Protein AF-A0A094JKS0-F1 (afdb_monomer)

Nearest PDB structures (foldseek):
  3gty-assembly2_X  TM=5.091E-01  e=7.540E-01  Thermotoga maritima
  1jkm-assembly1_B  TM=3.990E-01  e=4.089E-01  Bacillus subtilis
  2w36-assembly1_A  TM=4.292E-01  e=2.563E+00  Thermotoga maritima
  4wy8-assembly2_C  TM=3.839E-01  e=2.897E+00  Rhizomucor miehei CAU432
  6ozf-assembly1_A  TM=2.993E-01  e=2.268E+00  Thermotoga maritima

pLDDT: mean 78.74, std 20.37, range [39.72, 98.69]

Secondary structure (DSSP, 8-state):
----------HHHHHHHHHHHHHTT------------S-EEEEEEEEE-TT--EEEEEEEEETT-------------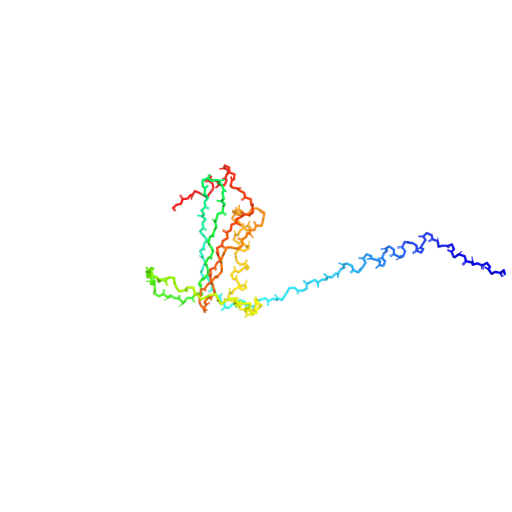----------TTS-HHHHHHHHHHHHHHHHHTS-SS-EEEEEEEE-SSEEEEEEEESSPPPHHHHHHS---

Solvent-accessible surface area (backbone atoms only — not comparable to full-atom values): 9534 Å² total; per-residue (Å²): 141,81,85,80,85,75,83,83,80,50,75,67,58,56,51,53,52,54,55,60,60,60,64,74,71,72,73,80,80,79,74,80,85,78,70,77,87,64,66,64,51,72,48,82,47,69,42,64,48,92,92,19,51,31,36,39,38,40,37,39,31,41,63,91,62,80,68,77,84,72,72,88,71,87,74,76,88,72,89,70,90,72,86,67,88,59,79,89,83,75,52,54,68,56,56,51,46,52,56,50,48,54,51,47,33,65,73,69,52,79,38,84,76,57,65,48,80,75,48,77,49,81,56,99,52,38,36,37,43,30,32,33,33,73,56,66,54,50,76,66,46,51,70,74,54,61,73,125

Structure (mmCIF, N/CA/C/O backbone):
data_AF-A0A094JKS0-F1
#
_entry.id   AF-A0A094JKS0-F1
#
loop_
_atom_site.group_PDB
_atom_site.id
_atom_site.type_symbol
_atom_site.label_atom_id
_atom_site.label_alt_id
_atom_site.label_comp_id
_atom_site.label_asym_id
_atom_site.label_entity_id
_atom_site.label_seq_id
_atom_site.pdbx_PDB_ins_code
_atom_site.Cartn_x
_atom_site.Cartn_y
_atom_site.Cartn_z
_atom_site.occupancy
_atom_site.B_iso_or_equiv
_atom_site.auth_seq_id
_atom_site.auth_comp_id
_atom_site.auth_asym_id
_atom_site.auth_atom_id
_atom_site.pdbx_PDB_model_num
ATOM 1 N N . MET A 1 1 ? 46.552 -39.832 40.293 1.00 40.78 1 MET A N 1
ATOM 2 C CA . MET A 1 1 ? 46.288 -38.532 40.943 1.00 40.78 1 MET A CA 1
ATOM 3 C C . MET A 1 1 ? 46.662 -37.450 39.940 1.00 40.78 1 MET A C 1
ATOM 5 O O . MET A 1 1 ? 47.839 -37.302 39.662 1.00 40.78 1 MET A O 1
ATOM 9 N N . PHE A 1 2 ? 45.684 -36.804 39.303 1.00 41.62 2 PHE A N 1
ATOM 10 C CA . PHE A 1 2 ? 45.899 -35.641 38.432 1.00 41.62 2 PHE A CA 1
ATOM 11 C C . PHE A 1 2 ? 44.860 -34.595 38.836 1.00 41.62 2 PHE A C 1
ATOM 13 O O . PHE A 1 2 ? 43.677 -34.745 38.532 1.00 41.62 2 PHE A O 1
ATOM 20 N N . GLU A 1 3 ? 45.291 -33.587 39.588 1.00 39.72 3 GLU A N 1
ATOM 21 C CA . GLU A 1 3 ? 44.473 -32.423 39.922 1.00 39.72 3 GLU A CA 1
ATOM 22 C C . GLU A 1 3 ? 44.379 -31.508 38.699 1.00 39.72 3 GLU A C 1
ATOM 24 O O . GLU A 1 3 ? 45.386 -31.106 38.115 1.00 39.72 3 GLU A O 1
ATOM 29 N N . ARG A 1 4 ? 43.148 -31.199 38.280 1.00 51.31 4 ARG A N 1
ATOM 30 C CA . ARG A 1 4 ? 42.884 -30.175 37.270 1.00 51.31 4 ARG A CA 1
ATOM 31 C C . ARG A 1 4 ? 42.961 -28.814 37.949 1.00 51.31 4 ARG A C 1
ATOM 33 O O . ARG A 1 4 ? 42.105 -28.478 38.760 1.00 51.31 4 ARG A O 1
ATOM 40 N N . VAL A 1 5 ? 43.968 -28.033 37.577 1.00 53.81 5 VAL A N 1
ATOM 41 C CA . VAL A 1 5 ? 44.032 -26.601 37.868 1.00 53.81 5 VAL A CA 1
ATOM 42 C C . VAL A 1 5 ? 42.881 -25.928 37.120 1.00 53.81 5 VAL A C 1
ATOM 44 O O . VAL A 1 5 ? 42.855 -25.913 35.890 1.00 53.81 5 VAL A O 1
ATOM 47 N N . VAL A 1 6 ? 41.898 -25.417 37.858 1.00 59.41 6 VAL A N 1
ATOM 48 C CA . VAL A 1 6 ? 40.806 -24.608 37.307 1.00 59.41 6 VAL A CA 1
ATOM 49 C C . VAL A 1 6 ? 41.288 -23.154 37.297 1.00 59.41 6 VAL A C 1
ATOM 51 O O . VAL A 1 6 ? 41.634 -22.645 38.364 1.00 59.41 6 VAL A O 1
ATOM 54 N N . PRO A 1 7 ? 41.362 -22.464 36.146 1.00 58.53 7 PRO A N 1
ATOM 55 C CA . PRO A 1 7 ? 41.760 -21.064 36.137 1.00 58.53 7 PRO A CA 1
ATOM 56 C C . PRO A 1 7 ? 40.663 -20.216 36.790 1.00 58.53 7 PRO A C 1
ATOM 58 O O . PRO A 1 7 ? 39.494 -20.265 36.401 1.00 58.53 7 PRO A O 1
ATOM 61 N N . VAL A 1 8 ? 41.042 -19.429 37.795 1.00 59.50 8 VAL A N 1
ATOM 62 C CA . VAL A 1 8 ? 40.180 -1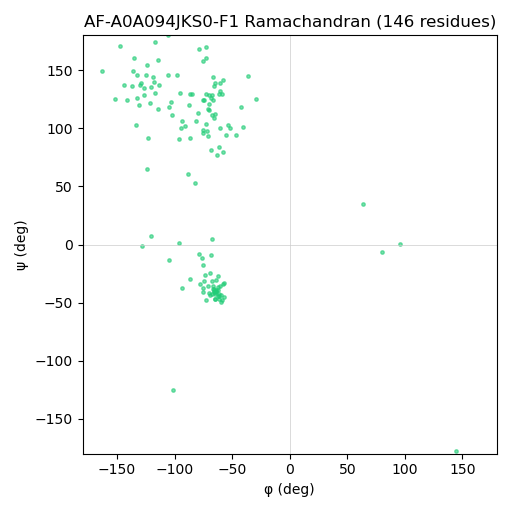8.413 38.406 1.00 59.50 8 VAL A CA 1
ATOM 63 C C . VAL A 1 8 ? 40.109 -17.234 37.435 1.00 59.50 8 VAL A C 1
ATOM 65 O O . VAL A 1 8 ? 41.033 -16.429 37.373 1.00 59.50 8 VAL A O 1
ATOM 68 N N . LEU A 1 9 ? 39.038 -17.152 36.637 1.00 56.97 9 LEU A N 1
ATOM 69 C CA . LEU A 1 9 ? 38.816 -16.011 35.743 1.00 56.97 9 LEU A CA 1
ATOM 70 C C . LEU A 1 9 ? 38.545 -14.741 36.554 1.00 56.97 9 LEU A C 1
ATOM 72 O O . LEU A 1 9 ? 37.607 -14.687 37.360 1.00 56.97 9 LEU A O 1
ATOM 76 N N . THR A 1 10 ? 39.343 -13.710 36.293 1.00 59.41 10 THR A N 1
ATOM 77 C CA . THR A 1 10 ? 39.237 -12.407 36.947 1.00 59.41 10 THR A CA 1
ATOM 78 C C . THR A 1 10 ? 38.040 -11.619 36.400 1.00 59.41 10 THR A C 1
ATOM 80 O O . THR A 1 10 ? 37.522 -11.884 35.313 1.00 59.41 10 THR A O 1
ATOM 83 N N . THR A 1 11 ? 37.537 -10.644 37.157 1.00 59.59 11 THR A N 1
ATOM 84 C CA . THR A 1 11 ? 36.414 -9.784 36.736 1.00 59.59 11 THR A CA 1
ATOM 85 C C . THR A 1 11 ? 36.736 -8.952 35.489 1.00 59.59 11 THR A C 1
ATOM 87 O O . THR A 1 11 ? 35.826 -8.664 34.713 1.00 59.59 11 THR A O 1
ATOM 90 N N . SER A 1 12 ? 38.013 -8.637 35.245 1.00 59.72 12 SER A N 1
ATOM 91 C CA . SER A 1 12 ? 38.490 -7.991 34.015 1.00 59.72 12 SER A CA 1
ATOM 92 C C . SER A 1 12 ? 38.347 -8.881 32.780 1.00 59.72 12 SER A C 1
ATOM 94 O O . SER A 1 12 ? 37.930 -8.389 31.733 1.00 59.72 12 SER A O 1
ATOM 96 N N . ASP A 1 13 ? 38.583 -10.192 32.904 1.00 57.22 13 ASP A N 1
ATOM 97 C CA . ASP A 1 13 ? 38.435 -11.134 31.783 1.00 57.22 13 ASP A CA 1
ATOM 98 C C . ASP A 1 13 ? 36.968 -11.245 31.346 1.00 57.22 13 ASP A C 1
ATOM 100 O O . ASP A 1 13 ? 36.654 -11.278 30.156 1.00 57.22 13 ASP A O 1
ATOM 104 N N . LYS A 1 14 ? 36.044 -11.219 32.315 1.00 59.31 14 LYS A N 1
ATOM 105 C CA . LYS A 1 14 ? 34.593 -11.250 32.066 1.00 59.31 14 LYS A CA 1
ATOM 106 C C . LYS A 1 14 ? 34.097 -9.978 31.372 1.00 59.31 14 LYS A C 1
ATOM 108 O O . LYS A 1 14 ? 33.212 -10.063 30.522 1.00 59.31 14 LYS A O 1
ATOM 113 N N . LEU A 1 15 ? 34.673 -8.818 31.704 1.00 61.47 15 LEU A N 1
ATOM 114 C CA . LEU A 1 15 ? 34.325 -7.536 31.085 1.00 61.47 15 LEU A CA 1
ATOM 115 C C . LEU A 1 15 ? 34.810 -7.470 29.627 1.00 61.47 15 LEU A C 1
ATOM 117 O O . LEU A 1 15 ? 34.053 -7.059 28.750 1.00 61.47 15 LEU A O 1
ATOM 121 N N . CYS A 1 16 ? 36.022 -7.957 29.349 1.00 60.09 16 CYS A N 1
ATOM 122 C CA . CYS A 1 16 ? 36.555 -8.045 27.987 1.00 60.09 16 CYS A CA 1
ATOM 123 C C . CYS A 1 16 ? 35.739 -8.999 27.099 1.00 60.09 16 CYS A C 1
ATOM 125 O O . CYS A 1 16 ? 35.469 -8.678 25.942 1.00 60.09 16 CYS A O 1
ATOM 127 N N . ILE A 1 17 ? 35.288 -10.137 27.642 1.00 64.94 17 ILE A N 1
ATOM 128 C CA . ILE A 1 17 ? 34.439 -11.094 26.913 1.00 64.94 17 ILE A CA 1
ATOM 129 C C . ILE A 1 17 ? 33.062 -10.484 26.592 1.00 64.94 17 ILE A C 1
ATOM 131 O O . ILE A 1 17 ? 32.575 -10.642 25.474 1.00 64.94 17 ILE A O 1
ATOM 135 N N . LEU A 1 18 ? 32.456 -9.737 27.523 1.00 62.09 18 LEU A N 1
ATOM 136 C CA . LEU A 1 18 ? 31.176 -9.041 27.307 1.00 62.09 18 LEU A CA 1
ATOM 137 C C . LEU A 1 18 ? 31.267 -7.947 26.230 1.00 62.09 18 LEU A C 1
ATOM 139 O O . LEU A 1 18 ? 30.372 -7.837 25.391 1.00 62.09 18 LEU A O 1
ATOM 143 N N . VAL A 1 19 ? 32.356 -7.174 26.212 1.00 66.50 19 VAL A N 1
ATOM 144 C CA . VAL A 1 19 ? 32.580 -6.133 25.195 1.00 66.50 19 VAL A CA 1
ATOM 145 C C . VAL A 1 19 ? 32.844 -6.756 23.819 1.00 66.50 19 VAL A C 1
ATOM 147 O O . VAL A 1 19 ? 32.240 -6.329 22.834 1.00 66.50 19 VAL A O 1
ATOM 150 N N . ALA A 1 20 ? 33.655 -7.815 23.736 1.00 63.84 20 ALA A N 1
ATOM 151 C CA . ALA A 1 20 ? 33.916 -8.516 22.476 1.00 63.84 20 ALA A CA 1
ATOM 152 C C . ALA A 1 20 ? 32.648 -9.155 21.874 1.00 63.84 20 ALA A C 1
ATOM 154 O O . ALA A 1 20 ? 32.458 -9.114 20.658 1.00 63.84 20 ALA A O 1
ATOM 155 N N . LEU A 1 21 ? 31.748 -9.683 22.714 1.00 65.31 21 LEU A N 1
ATOM 156 C CA . LEU A 1 21 ? 30.470 -10.256 22.277 1.00 65.31 21 LEU A CA 1
ATOM 157 C C . LEU A 1 21 ? 29.511 -9.190 21.709 1.00 65.31 21 LEU A C 1
ATOM 159 O O . LEU A 1 21 ? 28.744 -9.477 20.793 1.00 65.31 21 LEU A O 1
ATOM 163 N N . SER A 1 22 ? 29.579 -7.951 22.211 1.00 62.97 22 SER A N 1
ATOM 164 C CA . SER A 1 22 ? 28.718 -6.843 21.767 1.00 62.97 22 SER A CA 1
ATOM 165 C C . SER A 1 22 ? 29.072 -6.284 20.379 1.00 62.97 22 SER A C 1
ATOM 167 O O . SER A 1 22 ? 28.189 -5.812 19.670 1.00 62.97 22 SER A O 1
ATOM 169 N N . CYS A 1 23 ? 30.326 -6.401 19.929 1.00 61.12 23 CYS A N 1
ATOM 170 C CA . CYS A 1 23 ? 30.737 -5.934 18.598 1.00 61.12 23 CYS A CA 1
ATOM 171 C C . CYS A 1 23 ? 30.283 -6.857 17.451 1.00 61.12 23 CYS A C 1
ATOM 173 O O . CYS A 1 23 ? 30.241 -6.426 16.300 1.00 61.12 23 CYS A O 1
ATOM 175 N N . LEU A 1 24 ? 29.915 -8.111 17.744 1.00 60.59 24 LEU A N 1
ATOM 176 C CA . LEU A 1 24 ? 29.500 -9.094 16.732 1.00 60.59 24 LEU A CA 1
ATOM 177 C C . LEU A 1 24 ? 28.076 -8.871 16.192 1.00 60.59 24 LEU A C 1
ATOM 179 O O . LEU A 1 24 ? 27.712 -9.472 15.185 1.00 60.59 24 LEU A O 1
ATOM 183 N N . VAL A 1 25 ? 27.276 -8.000 16.817 1.00 66.62 25 VAL A N 1
ATOM 184 C CA . VAL A 1 25 ? 25.900 -7.687 16.378 1.00 66.62 25 VAL A CA 1
ATOM 185 C C . VAL A 1 25 ? 25.792 -6.433 15.504 1.00 66.62 25 VAL A C 1
ATOM 187 O O . VAL A 1 25 ? 24.706 -6.113 15.024 1.00 66.62 25 VAL A O 1
ATOM 190 N N . CYS A 1 26 ? 26.903 -5.760 15.194 1.00 61.06 26 CYS A N 1
ATOM 191 C CA . CYS A 1 26 ? 26.935 -4.628 14.260 1.00 61.06 26 CYS A CA 1
ATOM 192 C C . CYS A 1 26 ? 27.002 -5.098 12.793 1.00 61.06 26 CYS A C 1
ATOM 194 O O . CYS A 1 26 ? 27.884 -4.699 12.033 1.00 61.06 26 CYS A O 1
ATOM 196 N N . GLY A 1 27 ? 26.081 -5.971 12.382 1.00 65.31 27 GLY A N 1
ATOM 197 C CA . GLY A 1 27 ? 25.896 -6.334 10.978 1.00 65.31 27 GLY A CA 1
ATOM 198 C C . GLY A 1 27 ? 25.182 -5.207 10.235 1.00 65.31 27 GLY A C 1
ATOM 199 O O . GLY A 1 27 ? 23.957 -5.115 10.271 1.00 65.31 27 GLY A O 1
ATOM 200 N N . CYS A 1 28 ? 25.932 -4.332 9.564 1.00 64.81 28 CYS A N 1
ATOM 201 C CA . CYS A 1 28 ? 25.361 -3.308 8.692 1.00 64.81 28 CYS A CA 1
ATOM 202 C C . CYS A 1 28 ? 24.806 -3.982 7.424 1.00 64.81 28 CYS A C 1
ATOM 204 O O . CYS A 1 28 ? 25.549 -4.299 6.498 1.00 64.81 28 CYS A O 1
ATOM 206 N N . SER A 1 29 ? 23.498 -4.241 7.391 1.00 70.38 29 SER A N 1
ATOM 207 C CA . SER A 1 29 ? 22.802 -4.749 6.205 1.00 70.38 29 SER A CA 1
ATOM 208 C C . SER A 1 29 ? 22.722 -3.640 5.150 1.00 70.38 29 SER A C 1
ATOM 210 O O . SER A 1 29 ? 21.795 -2.827 5.178 1.00 70.38 29 SER A O 1
ATOM 212 N N . SER A 1 30 ? 23.678 -3.578 4.218 1.00 64.38 30 SER A N 1
ATOM 213 C CA . SER A 1 30 ? 23.603 -2.666 3.072 1.00 64.38 30 SER A CA 1
ATOM 214 C C . SER A 1 30 ? 22.439 -3.081 2.173 1.00 64.38 30 SER A C 1
ATOM 216 O O . SER A 1 30 ? 22.496 -4.124 1.521 1.00 64.38 30 SER A O 1
ATOM 218 N N . LYS A 1 31 ? 21.365 -2.287 2.152 1.00 61.56 31 LYS A N 1
ATOM 219 C CA . LYS A 1 31 ? 20.279 -2.469 1.184 1.00 61.56 31 LYS A CA 1
ATOM 220 C C . LYS A 1 31 ? 20.784 -2.005 -0.189 1.00 61.56 31 LYS A C 1
ATOM 222 O O . LYS A 1 31 ? 21.332 -0.905 -0.256 1.00 61.56 31 LYS A O 1
ATOM 227 N N . PRO A 1 32 ? 20.642 -2.805 -1.257 1.00 60.66 32 PRO A N 1
ATOM 228 C CA . PRO A 1 32 ? 21.002 -2.363 -2.597 1.00 60.66 32 PRO A CA 1
ATOM 229 C C . PRO A 1 32 ? 20.159 -1.141 -2.974 1.00 60.66 32 PRO A C 1
ATOM 231 O O . PRO A 1 32 ? 18.943 -1.123 -2.779 1.00 60.66 32 PRO A O 1
ATOM 234 N N . GLU A 1 33 ? 20.816 -0.104 -3.487 1.00 61.94 33 GLU A N 1
ATOM 235 C CA . GLU A 1 33 ? 20.145 1.090 -3.988 1.00 61.94 33 GLU A CA 1
ATOM 236 C C . GLU A 1 33 ? 19.466 0.741 -5.318 1.00 61.94 33 GLU A C 1
ATOM 238 O O . GLU A 1 33 ? 20.113 0.567 -6.351 1.00 61.94 33 GLU A O 1
ATOM 243 N N . LEU A 1 34 ? 18.145 0.563 -5.281 1.00 64.25 34 LEU A N 1
ATOM 244 C CA . LEU A 1 34 ? 17.344 0.295 -6.470 1.00 64.25 34 LEU A CA 1
ATOM 245 C C . LEU A 1 34 ? 17.293 1.560 -7.325 1.00 64.25 34 LEU A C 1
ATOM 247 O O . LEU A 1 34 ? 16.735 2.576 -6.912 1.00 64.25 34 LEU A O 1
ATOM 251 N N . LYS A 1 35 ? 17.854 1.502 -8.534 1.00 73.19 35 LYS A N 1
ATOM 252 C CA . LYS A 1 35 ? 17.757 2.608 -9.488 1.00 73.19 35 LYS A CA 1
ATOM 253 C C . LYS A 1 35 ? 16.308 2.711 -9.996 1.00 73.19 35 LYS A C 1
ATOM 255 O O . LYS A 1 35 ? 15.832 1.747 -10.599 1.00 73.19 35 LYS A O 1
ATOM 260 N N . PRO A 1 36 ? 15.611 3.849 -9.809 1.00 73.88 36 PRO A N 1
ATOM 261 C CA . PRO A 1 36 ? 14.256 4.017 -10.322 1.00 73.88 36 PRO A CA 1
ATOM 262 C C . PRO A 1 36 ? 14.236 3.887 -11.847 1.00 73.88 36 PRO A C 1
ATOM 264 O O . PRO A 1 36 ? 15.109 4.422 -12.535 1.00 73.88 36 PRO A O 1
ATOM 267 N N . ILE A 1 37 ? 13.222 3.212 -12.385 1.00 83.06 37 ILE A N 1
ATOM 268 C CA . ILE A 1 37 ? 13.067 3.019 -13.841 1.00 83.06 37 ILE A CA 1
ATOM 269 C C . ILE A 1 37 ? 12.497 4.246 -14.556 1.00 83.06 37 ILE A C 1
ATOM 271 O O . ILE A 1 37 ? 12.459 4.287 -15.784 1.00 83.06 37 ILE A O 1
ATOM 275 N N . GLY A 1 38 ? 12.061 5.246 -13.792 1.00 86.81 38 GLY A N 1
ATOM 276 C CA . GLY A 1 38 ? 11.493 6.488 -14.290 1.00 86.81 38 GLY A CA 1
ATOM 277 C C . GLY A 1 38 ? 10.369 7.008 -13.392 1.00 86.81 38 GLY A C 1
ATOM 278 O O . GLY A 1 38 ? 10.082 6.419 -12.343 1.00 86.81 38 GLY A O 1
ATOM 279 N N . PRO A 1 39 ? 9.734 8.123 -13.789 1.00 89.44 39 PRO A N 1
ATOM 280 C CA . PRO A 1 39 ? 8.540 8.621 -13.124 1.00 89.44 39 PRO A CA 1
ATOM 281 C C . PRO A 1 39 ? 7.380 7.635 -13.292 1.00 89.44 39 PRO A C 1
ATOM 283 O O . PRO A 1 39 ? 7.167 7.079 -14.371 1.00 89.44 39 PRO A O 1
ATOM 286 N N . VAL A 1 40 ? 6.621 7.444 -12.218 1.00 92.50 40 VAL A N 1
ATOM 287 C CA . VAL A 1 40 ? 5.437 6.583 -12.184 1.00 92.50 40 VAL A CA 1
ATOM 288 C C . VAL A 1 40 ? 4.239 7.382 -11.689 1.00 92.50 40 VAL A C 1
ATOM 290 O O . VAL A 1 40 ? 4.385 8.267 -10.848 1.00 92.50 40 VAL A O 1
ATOM 293 N N . GLU A 1 41 ? 3.064 7.066 -12.214 1.00 94.19 41 GLU A N 1
ATOM 294 C CA . GLU A 1 41 ? 1.779 7.500 -11.671 1.00 94.19 41 GLU A CA 1
ATOM 295 C C . GLU A 1 41 ? 1.247 6.391 -10.772 1.00 94.19 41 GLU A C 1
ATOM 297 O O . GLU A 1 41 ? 1.210 5.230 -11.191 1.00 94.19 41 GLU A O 1
ATOM 302 N N . ASP A 1 42 ? 0.830 6.725 -9.554 1.00 94.69 42 ASP A N 1
ATOM 303 C CA . ASP A 1 42 ? 0.278 5.757 -8.617 1.00 94.69 42 ASP A CA 1
ATOM 304 C C . ASP A 1 42 ? -1.202 5.988 -8.293 1.00 94.69 42 ASP A C 1
ATOM 306 O O . ASP A 1 42 ? -1.782 7.054 -8.502 1.00 94.69 42 ASP A O 1
ATOM 310 N N . ASN A 1 43 ? -1.852 4.925 -7.826 1.00 96.88 43 ASN A N 1
ATOM 311 C CA . ASN A 1 43 ? -3.227 4.946 -7.354 1.00 96.88 43 ASN A CA 1
ATOM 312 C C . ASN A 1 43 ? -3.351 4.035 -6.134 1.00 96.88 43 ASN A C 1
ATOM 314 O O . ASN A 1 43 ? -3.050 2.841 -6.211 1.00 96.88 43 ASN A O 1
ATOM 318 N N . PHE A 1 44 ? -3.836 4.602 -5.031 1.00 97.94 44 PHE A N 1
ATOM 319 C CA . PHE A 1 44 ? -4.144 3.886 -3.803 1.00 97.94 44 PHE A CA 1
ATOM 320 C C . PHE A 1 44 ? -5.646 3.931 -3.526 1.00 97.94 44 PHE A C 1
ATOM 322 O O . PHE A 1 44 ? -6.221 4.995 -3.291 1.00 97.94 44 PHE A O 1
ATOM 329 N N . ALA A 1 45 ? -6.277 2.761 -3.538 1.00 98.12 45 ALA A N 1
ATOM 330 C CA . ALA A 1 45 ? -7.688 2.590 -3.232 1.00 98.12 45 ALA A CA 1
ATOM 331 C C . ALA A 1 45 ? -7.856 1.709 -1.995 1.00 98.12 45 ALA A C 1
ATOM 333 O O . ALA A 1 45 ? -7.173 0.696 -1.848 1.00 98.12 45 ALA A O 1
ATOM 334 N N . THR A 1 46 ? -8.806 2.069 -1.141 1.00 98.31 46 THR A N 1
ATOM 335 C CA . THR A 1 46 ? -9.079 1.387 0.124 1.00 98.31 46 THR A CA 1
ATOM 336 C C . THR A 1 46 ? -10.528 0.930 0.195 1.00 98.31 46 THR A C 1
ATOM 338 O O . THR A 1 46 ? -11.406 1.490 -0.466 1.00 98.31 46 THR A O 1
ATOM 341 N N . HIS A 1 47 ? -10.782 -0.109 0.985 1.00 98.38 47 HIS A N 1
ATOM 342 C CA . HIS A 1 47 ? -12.128 -0.591 1.250 1.00 98.38 47 HIS A CA 1
ATOM 343 C C . HIS A 1 47 ? -12.198 -1.256 2.624 1.00 98.38 47 HIS A C 1
ATOM 345 O O . HIS A 1 47 ? -11.433 -2.173 2.909 1.00 98.38 47 HIS A O 1
ATOM 351 N N . ILE A 1 48 ? -13.116 -0.807 3.477 1.00 98.44 48 ILE A N 1
ATOM 352 C CA . ILE A 1 48 ? -13.343 -1.391 4.803 1.00 98.44 48 ILE A CA 1
ATOM 353 C C . ILE A 1 48 ? -14.621 -2.226 4.762 1.00 98.44 48 ILE A C 1
ATOM 355 O O . ILE A 1 48 ? -15.707 -1.689 4.525 1.00 98.44 48 ILE A O 1
ATOM 359 N N . LEU A 1 49 ? -14.500 -3.527 5.017 1.00 98.00 49 LEU A N 1
ATOM 360 C CA . LEU A 1 49 ? -15.629 -4.452 5.063 1.00 98.00 49 LEU A CA 1
ATOM 361 C C . LEU A 1 49 ? -16.487 -4.258 6.331 1.00 98.00 49 LEU A C 1
ATOM 363 O O . LEU A 1 49 ? -16.151 -3.515 7.264 1.00 98.00 49 LEU A O 1
ATOM 367 N N . GLY A 1 50 ? -17.652 -4.912 6.355 1.00 96.50 50 GLY A N 1
ATOM 368 C CA . GLY A 1 50 ? -18.601 -4.827 7.471 1.00 96.50 50 GLY A CA 1
ATOM 369 C C . GLY A 1 50 ? -18.011 -5.332 8.789 1.00 96.50 50 GLY A C 1
ATOM 370 O O . GLY A 1 50 ? -18.126 -4.659 9.811 1.00 96.5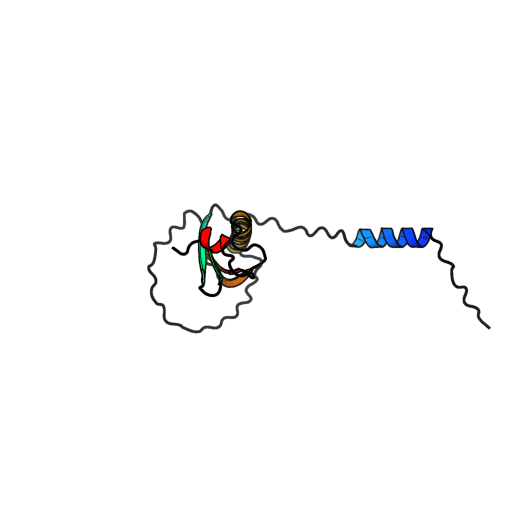0 50 GLY A O 1
ATOM 371 N N . ASP A 1 51 ? -17.285 -6.446 8.732 1.00 97.12 51 ASP A N 1
ATOM 372 C CA . ASP A 1 51 ? -16.550 -7.055 9.850 1.00 97.12 51 ASP A CA 1
ATOM 373 C C . ASP A 1 51 ? -15.343 -6.226 10.330 1.00 97.12 51 ASP A C 1
ATOM 375 O O . ASP A 1 51 ? -14.783 -6.499 11.387 1.00 97.12 51 ASP A O 1
ATOM 379 N N . GLY A 1 52 ? -14.973 -5.174 9.593 1.00 97.62 52 GLY A N 1
ATOM 380 C CA . GLY A 1 52 ? -13.837 -4.313 9.903 1.00 97.62 52 GLY A CA 1
ATOM 381 C C . GLY A 1 52 ? -12.554 -4.691 9.179 1.00 97.62 52 GLY A C 1
ATOM 382 O O . GLY A 1 52 ? -11.569 -3.977 9.339 1.00 97.62 52 GLY A O 1
ATOM 383 N N . THR A 1 53 ? -12.549 -5.726 8.345 1.00 98.44 53 THR A N 1
ATOM 384 C CA . THR A 1 53 ? -11.390 -6.061 7.513 1.00 98.44 53 THR A CA 1
ATOM 385 C C . THR A 1 53 ? -11.026 -4.886 6.603 1.00 98.44 53 THR A C 1
ATOM 387 O O . THR A 1 53 ? -11.889 -4.320 5.920 1.00 98.44 53 THR A O 1
ATOM 390 N N . LYS A 1 54 ? -9.749 -4.491 6.606 1.00 98.56 54 LYS A N 1
ATOM 391 C CA . LYS A 1 54 ? -9.235 -3.360 5.823 1.00 98.56 54 LYS A CA 1
ATOM 392 C C . LYS A 1 54 ? -8.501 -3.861 4.593 1.00 98.56 54 LYS A C 1
ATOM 394 O O . LYS A 1 54 ? -7.417 -4.419 4.707 1.00 98.56 54 LYS A O 1
ATOM 399 N N . LEU A 1 55 ? -9.071 -3.623 3.421 1.00 98.69 55 LEU A N 1
ATOM 400 C CA . LEU A 1 55 ? -8.506 -4.019 2.138 1.00 98.69 55 LEU A CA 1
ATOM 401 C C . LEU A 1 55 ? -7.936 -2.812 1.402 1.00 98.69 55 LEU A C 1
ATOM 403 O O . LEU A 1 55 ? -8.503 -1.718 1.431 1.00 98.69 55 LEU A O 1
ATOM 407 N N . PHE A 1 56 ? -6.860 -3.025 0.657 1.00 98.56 56 PHE A N 1
ATOM 408 C CA . PHE A 1 56 ? -6.331 -2.019 -0.251 1.00 98.56 56 PHE A CA 1
ATOM 409 C C . PHE A 1 56 ? -5.952 -2.596 -1.612 1.00 98.56 56 PHE A C 1
ATOM 411 O O . PHE A 1 56 ? -5.728 -3.797 -1.792 1.00 98.56 56 PHE A O 1
ATOM 418 N N . ARG A 1 57 ? -5.861 -1.694 -2.585 1.00 98.56 57 ARG A N 1
ATOM 419 C CA . ARG A 1 57 ? -5.262 -1.918 -3.895 1.00 98.56 57 ARG A CA 1
ATOM 420 C C . ARG A 1 57 ? -4.326 -0.758 -4.186 1.00 98.56 57 ARG A C 1
ATOM 422 O O . ARG A 1 57 ? -4.748 0.397 -4.156 1.00 98.56 57 ARG A O 1
ATOM 429 N N . TYR A 1 58 ? -3.086 -1.083 -4.499 1.00 98.38 58 TYR A N 1
ATOM 430 C CA . TYR A 1 58 ? -2.080 -0.133 -4.930 1.00 98.38 58 TYR A CA 1
ATOM 431 C C . TYR A 1 58 ? -1.656 -0.468 -6.351 1.00 98.38 58 TYR A C 1
ATOM 433 O O . TYR A 1 58 ? -1.402 -1.627 -6.668 1.00 98.38 58 TYR A O 1
ATOM 441 N N . THR A 1 59 ? -1.637 0.523 -7.231 1.00 97.19 59 THR A N 1
ATOM 442 C CA . THR A 1 59 ? -1.230 0.366 -8.628 1.00 97.19 59 THR A CA 1
ATOM 443 C C . THR A 1 59 ? -0.220 1.442 -8.968 1.00 97.19 59 THR A C 1
ATOM 445 O O . THR A 1 59 ? -0.458 2.598 -8.640 1.00 97.19 59 THR A O 1
ATOM 448 N N . ILE A 1 60 ? 0.841 1.079 -9.683 1.00 95.62 60 ILE A N 1
ATOM 449 C CA . ILE A 1 60 ? 1.730 2.037 -10.342 1.00 95.62 60 ILE A CA 1
ATOM 450 C C . ILE A 1 60 ? 1.732 1.812 -11.853 1.00 95.62 60 ILE A C 1
ATOM 452 O O . ILE A 1 60 ? 1.643 0.673 -12.326 1.00 95.62 60 ILE A O 1
ATOM 456 N N . LEU A 1 61 ? 1.835 2.899 -12.610 1.00 94.19 61 LEU A N 1
ATOM 457 C CA . LEU A 1 61 ? 1.975 2.915 -14.063 1.00 94.19 61 LEU A CA 1
ATOM 458 C C . LEU A 1 61 ? 3.199 3.744 -14.438 1.00 94.19 61 LEU A C 1
ATOM 460 O O . LEU A 1 61 ? 3.392 4.839 -13.920 1.00 94.19 61 LEU A O 1
ATOM 464 N N . LEU A 1 62 ? 4.023 3.250 -15.358 1.00 91.88 62 LEU A N 1
ATOM 465 C CA . LEU A 1 62 ? 5.164 4.015 -15.856 1.00 91.88 62 LEU A CA 1
ATOM 466 C C . LEU A 1 62 ? 4.660 5.225 -16.660 1.00 91.88 62 LEU A C 1
ATOM 468 O O . LEU A 1 62 ? 3.837 5.062 -17.566 1.00 91.88 62 LEU A O 1
ATOM 472 N N . ALA A 1 63 ? 5.135 6.433 -16.359 1.00 87.06 63 ALA A N 1
ATOM 473 C CA . ALA A 1 63 ? 4.665 7.632 -17.049 1.00 87.06 63 ALA A CA 1
ATOM 474 C C . ALA A 1 63 ? 4.902 7.530 -18.569 1.00 87.06 63 ALA A C 1
ATOM 476 O O . ALA A 1 63 ? 5.903 6.978 -19.030 1.00 87.06 63 ALA A O 1
ATOM 477 N N . GLY A 1 64 ? 3.951 8.027 -19.363 1.00 77.69 64 GLY A N 1
ATOM 478 C CA . GLY A 1 64 ? 3.981 7.906 -20.827 1.00 77.69 64 GLY A CA 1
ATOM 479 C C . GLY A 1 64 ? 3.518 6.546 -21.366 1.00 77.69 64 GLY A C 1
ATOM 480 O O . GLY A 1 64 ? 3.315 6.407 -22.573 1.00 77.69 64 GLY A O 1
ATOM 481 N N . SER A 1 65 ? 3.255 5.559 -20.502 1.00 70.19 65 SER A N 1
ATOM 482 C CA . SER A 1 65 ? 2.580 4.313 -20.875 1.00 70.19 65 SER A CA 1
ATOM 483 C C . SER A 1 65 ? 1.058 4.456 -20.764 1.00 70.19 65 SER A C 1
ATOM 485 O O . SER A 1 65 ? 0.389 3.751 -20.013 1.00 70.19 65 SER A O 1
ATOM 487 N N . HIS A 1 66 ? 0.465 5.380 -21.527 1.00 59.03 66 HIS A N 1
ATOM 488 C CA . HIS A 1 66 ? -0.993 5.426 -21.662 1.00 59.03 66 HIS A CA 1
ATOM 489 C C . HIS A 1 66 ? -1.469 4.199 -22.449 1.00 59.03 66 HIS A C 1
ATOM 491 O O . HIS A 1 66 ? -1.703 4.232 -23.658 1.00 59.03 66 HIS A O 1
ATOM 497 N N . GLN A 1 67 ? -1.592 3.077 -21.751 1.00 57.94 67 GLN A N 1
ATOM 498 C CA . GLN A 1 67 ? -2.254 1.893 -22.250 1.00 57.94 67 GLN A CA 1
ATOM 499 C C . GLN A 1 67 ? -3.733 2.267 -22.361 1.00 57.94 67 GLN A C 1
ATOM 501 O O . GLN A 1 67 ? -4.380 2.551 -21.353 1.00 57.94 67 GLN A O 1
ATOM 506 N N . LYS A 1 68 ? -4.249 2.370 -23.597 1.00 48.94 68 LYS A N 1
ATOM 507 C CA . LYS A 1 68 ? -5.675 2.610 -23.866 1.00 48.94 68 LYS A CA 1
ATOM 508 C C . LYS A 1 68 ? -6.492 1.748 -22.908 1.00 48.94 68 LYS A C 1
ATOM 510 O O . LYS A 1 68 ? -6.364 0.527 -22.951 1.00 48.94 68 LYS A O 1
ATOM 515 N N . ARG A 1 69 ? -7.291 2.399 -22.057 1.00 47.47 69 ARG A N 1
ATOM 516 C CA . ARG A 1 69 ? -8.229 1.796 -21.106 1.00 47.47 69 ARG A CA 1
ATOM 517 C C . ARG A 1 69 ? -9.045 0.719 -21.822 1.00 47.47 69 ARG A C 1
ATOM 519 O O . ARG A 1 69 ? -10.025 1.026 -22.492 1.00 47.47 69 ARG A O 1
ATOM 526 N N . GLN A 1 70 ? -8.605 -0.532 -21.743 1.00 46.72 70 GLN A N 1
ATOM 527 C CA . GLN A 1 70 ? -9.436 -1.661 -22.116 1.00 46.72 70 GLN A CA 1
ATOM 528 C C . GLN A 1 70 ? -10.320 -1.931 -20.908 1.00 46.72 70 GLN A C 1
ATOM 530 O O . GLN A 1 70 ? -9.852 -2.367 -19.858 1.00 46.72 70 GLN A O 1
ATOM 535 N N . GLU A 1 71 ? -11.588 -1.56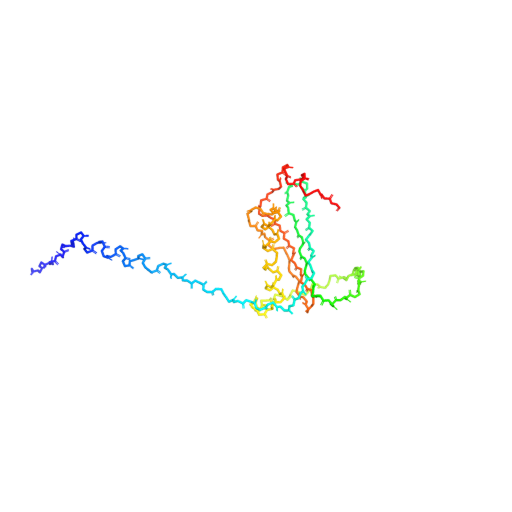1 -21.074 1.00 46.34 71 GLU A N 1
ATOM 536 C CA . GLU A 1 71 ? -12.726 -2.027 -20.286 1.00 46.34 71 GLU A CA 1
ATOM 537 C C . GLU A 1 71 ? -12.560 -3.513 -19.911 1.00 46.34 71 GLU A C 1
ATOM 539 O O . GLU A 1 71 ? -12.020 -4.276 -20.723 1.00 46.34 71 GLU A O 1
ATOM 544 N N . PRO A 1 72 ? -13.015 -3.950 -18.722 1.00 43.62 72 PRO A N 1
ATOM 545 C CA . PRO A 1 72 ? -12.867 -5.332 -18.291 1.00 43.62 72 PRO A CA 1
ATOM 546 C C . PRO A 1 72 ? -13.594 -6.257 -19.273 1.00 43.62 72 PRO A C 1
ATOM 548 O O . PRO A 1 72 ? -14.810 -6.413 -19.223 1.00 43.62 72 PRO A O 1
ATOM 551 N N . ARG A 1 73 ? -12.855 -6.895 -20.185 1.00 43.91 73 ARG A N 1
ATOM 552 C CA . ARG A 1 73 ? -13.343 -8.125 -20.802 1.00 43.91 73 ARG A CA 1
ATOM 553 C C . ARG A 1 73 ? -13.282 -9.182 -19.716 1.00 43.91 73 ARG A C 1
ATOM 555 O O . ARG A 1 73 ? -12.206 -9.485 -19.206 1.00 43.91 73 ARG A O 1
ATOM 562 N N . GLU A 1 74 ? -14.447 -9.695 -19.353 1.00 49.72 74 GLU A N 1
ATOM 563 C CA . GLU A 1 74 ? -14.617 -10.911 -18.573 1.00 49.72 74 GLU A CA 1
ATOM 564 C C . GLU A 1 74 ? -13.873 -12.043 -19.298 1.00 49.72 74 GLU A C 1
ATOM 566 O O . GLU A 1 74 ? -14.359 -12.620 -20.269 1.00 49.72 74 GLU A O 1
ATOM 571 N N . VAL A 1 75 ? -12.618 -12.282 -18.907 1.00 47.38 75 VAL A N 1
ATOM 572 C CA . VAL A 1 75 ? -11.834 -13.411 -19.402 1.00 47.38 75 VAL A CA 1
ATOM 573 C C . VAL A 1 75 ? -12.068 -14.562 -18.440 1.00 47.38 75 VAL A C 1
ATOM 575 O O . VAL A 1 75 ? -11.537 -14.612 -17.331 1.00 47.38 75 VAL A O 1
ATOM 578 N N . GLU A 1 76 ? -12.925 -15.455 -18.911 1.00 44.94 76 GLU A N 1
ATOM 579 C CA . GLU A 1 76 ? -13.186 -16.807 -18.445 1.00 44.94 76 GLU A CA 1
ATOM 580 C C . GLU A 1 76 ? -11.954 -17.459 -17.787 1.00 44.94 76 GLU A C 1
ATOM 582 O O . GLU A 1 76 ? -10.863 -17.532 -18.362 1.00 44.94 76 GLU A O 1
ATOM 587 N N . ARG A 1 77 ? -12.144 -17.931 -16.546 1.00 50.03 77 ARG A N 1
ATOM 588 C CA . ARG A 1 77 ? -11.154 -18.653 -15.737 1.00 50.03 77 ARG A CA 1
ATOM 589 C C . ARG A 1 77 ? -10.564 -19.828 -16.522 1.00 50.03 77 ARG A C 1
ATOM 591 O O . ARG A 1 77 ? -11.106 -20.929 -16.507 1.00 50.03 77 ARG A O 1
ATOM 598 N N . ARG A 1 78 ? -9.370 -19.648 -17.085 1.00 42.47 78 ARG A N 1
ATOM 599 C CA . ARG A 1 78 ? -8.440 -20.761 -17.288 1.00 42.47 78 ARG A CA 1
ATOM 600 C C . ARG A 1 78 ? -7.495 -20.809 -16.101 1.00 42.47 78 ARG A C 1
ATOM 602 O O . ARG A 1 78 ? -6.547 -20.033 -16.009 1.00 42.47 78 ARG A O 1
ATOM 609 N N . GLN A 1 79 ? -7.796 -21.728 -15.184 1.00 55.41 79 GLN A N 1
ATOM 610 C CA . GLN A 1 79 ? -6.848 -22.217 -14.193 1.00 55.41 79 GLN A CA 1
ATOM 611 C C . GLN A 1 79 ? -5.600 -22.697 -14.936 1.00 55.41 79 GLN A C 1
ATOM 613 O O . GLN A 1 79 ? -5.587 -23.763 -15.544 1.00 55.41 79 GLN A O 1
ATOM 618 N N . ASN A 1 80 ? -4.554 -21.885 -14.906 1.00 42.25 80 ASN A N 1
ATOM 619 C CA . ASN A 1 80 ? -3.204 -22.356 -15.125 1.00 42.25 80 ASN A CA 1
ATOM 620 C C . ASN A 1 80 ? -2.415 -21.945 -13.891 1.00 42.25 80 ASN A C 1
ATOM 622 O O . ASN A 1 80 ? -1.924 -20.822 -13.781 1.00 42.25 80 ASN A O 1
ATOM 626 N N . SER A 1 81 ? -2.382 -22.857 -12.927 1.00 53.84 81 SER A N 1
ATOM 627 C CA . SER A 1 81 ? -1.471 -22.836 -11.795 1.00 53.84 81 SER A CA 1
ATOM 628 C C . SER A 1 81 ? -0.041 -22.909 -12.325 1.00 53.84 81 SER A C 1
ATOM 630 O O . SER A 1 81 ? 0.558 -23.978 -12.414 1.00 53.84 81 SER A O 1
ATOM 632 N N . ARG A 1 82 ? 0.510 -21.758 -12.703 1.00 47.66 82 ARG A N 1
ATOM 633 C CA . ARG A 1 82 ? 1.952 -21.566 -12.770 1.00 47.66 82 ARG A CA 1
ATOM 634 C C . ARG A 1 82 ? 2.363 -20.920 -11.463 1.00 47.66 82 ARG A C 1
ATOM 636 O O . ARG A 1 82 ? 2.372 -19.703 -11.328 1.00 47.66 82 ARG A O 1
ATOM 643 N N . THR A 1 83 ? 2.692 -21.774 -10.503 1.00 51.62 83 THR A N 1
ATOM 644 C CA . THR A 1 83 ? 3.630 -21.466 -9.426 1.00 51.62 83 THR A CA 1
ATOM 645 C C . THR A 1 83 ? 4.967 -21.089 -10.062 1.00 51.62 83 THR A C 1
ATOM 647 O O . THR A 1 83 ? 5.868 -21.914 -10.194 1.00 51.62 83 THR A O 1
ATOM 650 N N . GLY A 1 84 ? 5.064 -19.852 -10.536 1.00 41.34 84 GLY A N 1
ATOM 651 C CA . GLY A 1 84 ? 6.324 -19.216 -10.858 1.00 41.34 84 GLY A CA 1
ATOM 652 C C . GLY A 1 84 ? 6.844 -18.583 -9.583 1.00 41.34 84 GLY A C 1
ATOM 653 O O . GLY A 1 84 ? 6.526 -17.434 -9.305 1.00 41.34 84 GLY A O 1
ATOM 654 N N . ARG A 1 85 ? 7.651 -19.326 -8.819 1.00 47.03 85 ARG A N 1
ATOM 655 C CA . ARG A 1 85 ? 8.748 -18.709 -8.062 1.00 47.03 85 ARG A CA 1
ATOM 656 C C . ARG A 1 85 ? 9.689 -18.125 -9.117 1.00 47.03 85 ARG A C 1
ATOM 658 O O . ARG A 1 85 ? 10.633 -18.785 -9.529 1.00 47.03 85 ARG A O 1
ATOM 665 N N . SER A 1 86 ? 9.307 -16.987 -9.681 1.00 45.88 86 SER A N 1
ATOM 666 C CA . SER A 1 86 ? 10.169 -16.199 -10.547 1.00 45.88 86 SER A CA 1
ATOM 667 C C . SER A 1 86 ? 10.980 -15.338 -9.601 1.00 45.88 86 SER A C 1
ATOM 669 O O . SER A 1 86 ? 10.394 -14.760 -8.692 1.00 45.88 86 SER A O 1
ATOM 671 N N . ASP A 1 87 ? 12.295 -15.328 -9.771 1.00 47.56 87 ASP A N 1
ATOM 672 C CA . ASP A 1 87 ? 13.248 -14.584 -8.956 1.00 47.56 87 ASP A CA 1
ATOM 673 C C . ASP A 1 87 ? 12.720 -13.180 -8.608 1.00 47.56 87 ASP A C 1
ATOM 675 O O . ASP A 1 87 ? 12.742 -12.261 -9.424 1.00 47.56 87 ASP A O 1
ATOM 679 N N . GLU A 1 88 ? 12.209 -13.038 -7.382 1.00 48.94 88 GLU A N 1
ATOM 680 C CA . GLU A 1 88 ? 11.495 -11.864 -6.846 1.00 48.94 88 GLU A CA 1
ATOM 681 C C . GLU A 1 88 ? 12.408 -10.632 -6.688 1.00 48.94 88 GLU A C 1
ATOM 683 O O . GLU A 1 88 ? 12.015 -9.591 -6.169 1.00 48.94 88 GLU A O 1
ATOM 688 N N . GLN A 1 89 ? 13.659 -10.740 -7.132 1.00 51.94 89 GLN A N 1
ATOM 689 C CA . GLN A 1 89 ? 14.712 -9.784 -6.827 1.00 51.94 89 GLN A CA 1
ATOM 690 C C . GLN A 1 89 ? 15.082 -8.846 -7.985 1.00 51.94 89 GLN A C 1
ATOM 692 O O . GLN A 1 89 ? 15.747 -7.851 -7.714 1.00 51.94 89 GLN A O 1
ATOM 697 N N . ASP A 1 90 ? 14.656 -9.103 -9.231 1.00 68.25 90 ASP A N 1
ATOM 698 C CA . ASP A 1 90 ? 15.247 -8.421 -10.403 1.00 68.25 90 ASP A CA 1
ATOM 699 C C . ASP A 1 90 ? 14.276 -7.589 -11.261 1.00 68.25 90 ASP A C 1
ATOM 701 O O . ASP A 1 90 ? 14.667 -7.070 -12.309 1.00 68.25 90 ASP A O 1
ATOM 705 N N . ASN A 1 91 ? 13.016 -7.401 -10.841 1.00 83.94 91 ASN A N 1
ATOM 706 C CA . ASN A 1 91 ? 12.115 -6.471 -11.528 1.00 83.94 91 ASN A CA 1
ATOM 707 C C . ASN A 1 91 ? 12.142 -5.075 -10.874 1.00 83.94 91 ASN A C 1
ATOM 709 O O . ASN A 1 91 ? 11.545 -4.866 -9.815 1.00 83.94 91 ASN A O 1
ATOM 713 N N . PRO A 1 92 ? 12.768 -4.069 -11.508 1.00 88.31 92 PRO A N 1
ATOM 714 C CA . PRO A 1 92 ? 12.892 -2.748 -10.906 1.00 88.31 92 PRO A CA 1
ATOM 715 C C . PRO A 1 92 ? 11.557 -1.987 -10.802 1.00 88.31 92 PRO A C 1
ATOM 717 O O . PRO A 1 92 ? 11.417 -1.149 -9.913 1.00 88.31 92 PRO A O 1
ATOM 720 N N . LEU A 1 93 ? 10.551 -2.292 -11.642 1.00 90.69 93 LEU A N 1
ATOM 721 C CA . LEU A 1 93 ? 9.196 -1.734 -11.486 1.00 90.69 93 LEU A CA 1
ATOM 722 C C . LEU A 1 93 ? 8.537 -2.268 -10.212 1.00 90.69 93 LEU A C 1
ATOM 724 O O . LEU A 1 93 ? 7.899 -1.522 -9.478 1.00 90.69 93 LEU A O 1
ATOM 728 N N . GLU A 1 94 ? 8.687 -3.564 -9.953 1.00 91.88 94 GLU A N 1
ATOM 729 C CA . GLU A 1 94 ? 8.130 -4.220 -8.771 1.00 91.88 94 GLU A CA 1
ATOM 730 C C . GLU A 1 94 ? 8.758 -3.683 -7.490 1.00 91.88 94 GLU A C 1
ATOM 732 O O . GLU A 1 94 ? 8.048 -3.294 -6.564 1.00 91.88 94 GLU A O 1
ATOM 737 N N . ALA A 1 95 ? 10.082 -3.568 -7.469 1.00 91.19 95 ALA A N 1
ATOM 738 C CA . ALA A 1 95 ? 10.792 -3.026 -6.324 1.00 91.19 95 ALA A CA 1
ATOM 739 C C . ALA A 1 95 ? 10.402 -1.557 -6.053 1.00 91.19 95 ALA A C 1
ATOM 741 O O . ALA A 1 95 ? 10.187 -1.165 -4.903 1.00 91.19 95 ALA A O 1
ATOM 742 N N . GLN A 1 96 ? 10.221 -0.757 -7.112 1.00 92.31 96 GLN A N 1
ATOM 743 C CA . GLN A 1 96 ? 9.712 0.612 -6.999 1.00 92.31 96 GLN A CA 1
ATOM 744 C C . GLN A 1 96 ? 8.258 0.650 -6.492 1.00 92.31 96 GLN A C 1
ATOM 746 O O . GLN A 1 96 ? 7.937 1.478 -5.640 1.00 92.31 96 GLN A O 1
ATOM 751 N N . MET A 1 97 ? 7.391 -0.261 -6.950 1.00 95.06 97 MET A N 1
ATOM 752 C CA . MET A 1 97 ? 6.014 -0.391 -6.453 1.00 95.06 97 MET A CA 1
ATOM 753 C C . MET A 1 97 ? 5.980 -0.678 -4.954 1.00 95.06 97 MET A C 1
ATOM 755 O O . MET A 1 97 ? 5.232 -0.017 -4.238 1.00 95.06 97 MET A O 1
ATOM 759 N N . ILE A 1 98 ? 6.775 -1.642 -4.481 1.00 94.88 98 ILE A N 1
ATOM 760 C CA . ILE A 1 98 ? 6.825 -2.020 -3.063 1.00 94.88 98 ILE A CA 1
ATOM 761 C C . ILE A 1 98 ? 7.286 -0.827 -2.221 1.00 94.88 98 ILE A C 1
ATOM 763 O O . ILE A 1 98 ? 6.620 -0.470 -1.251 1.00 94.88 98 ILE A O 1
ATOM 767 N N . ALA A 1 99 ? 8.356 -0.143 -2.637 1.00 94.25 99 ALA A N 1
ATOM 768 C CA . ALA A 1 99 ? 8.860 1.030 -1.927 1.00 94.25 99 ALA A CA 1
ATOM 769 C C . ALA A 1 99 ? 7.812 2.156 -1.829 1.00 94.25 99 ALA A C 1
ATOM 771 O O . ALA A 1 99 ? 7.622 2.752 -0.764 1.00 94.25 99 ALA A O 1
ATOM 772 N N . HIS A 1 100 ? 7.097 2.442 -2.921 1.00 95.31 100 HIS A N 1
ATOM 773 C CA . HIS A 1 100 ? 6.051 3.462 -2.899 1.00 95.31 100 HIS A CA 1
ATOM 774 C C . HIS A 1 100 ? 4.809 3.021 -2.105 1.00 95.31 100 HIS A C 1
ATOM 776 O O . HIS A 1 100 ? 4.207 3.850 -1.418 1.00 95.31 100 HIS A O 1
ATOM 782 N N . LEU A 1 101 ? 4.434 1.738 -2.149 1.00 97.50 101 LEU A N 1
ATOM 783 C CA . LEU A 1 101 ? 3.354 1.184 -1.330 1.00 97.50 101 LEU A CA 1
ATOM 784 C C . LEU A 1 101 ? 3.662 1.357 0.160 1.00 97.50 101 LEU A C 1
ATOM 786 O O . LEU A 1 101 ? 2.826 1.882 0.895 1.00 97.50 101 LEU A O 1
ATOM 790 N N . GLU A 1 102 ? 4.859 0.970 0.605 1.00 95.94 102 GLU A N 1
ATOM 791 C CA . GLU A 1 102 ? 5.286 1.122 2.002 1.00 95.94 102 GLU A CA 1
ATOM 792 C C . GLU A 1 102 ? 5.216 2.585 2.453 1.00 95.94 102 GLU A C 1
ATOM 794 O O . GLU A 1 102 ? 4.667 2.898 3.514 1.00 95.94 102 GLU A O 1
ATOM 799 N N . GLN A 1 103 ? 5.703 3.504 1.615 1.00 96.38 103 GLN A N 1
ATOM 800 C CA . GLN A 1 103 ? 5.616 4.934 1.889 1.00 96.38 103 GLN A CA 1
ATOM 801 C C . GLN A 1 103 ? 4.160 5.426 1.923 1.00 96.38 103 GLN A C 1
ATOM 803 O O . GLN A 1 103 ? 3.799 6.241 2.778 1.00 96.38 103 GLN A O 1
ATOM 808 N N . THR A 1 104 ? 3.302 4.925 1.036 1.00 97.62 104 THR A N 1
ATOM 809 C CA . THR A 1 104 ? 1.873 5.267 0.990 1.00 97.62 104 THR A CA 1
ATOM 810 C C . TH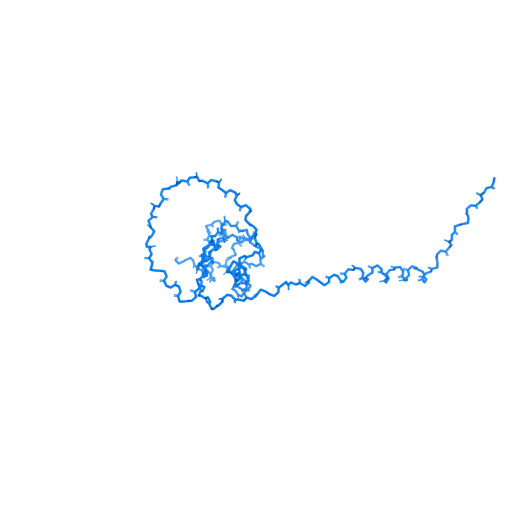R A 1 104 ? 1.151 4.790 2.246 1.00 97.62 104 THR A C 1
ATOM 812 O O . THR A 1 104 ? 0.436 5.566 2.881 1.00 97.62 104 THR A O 1
ATOM 815 N N . LEU A 1 105 ? 1.367 3.546 2.674 1.00 97.69 105 LEU A N 1
ATOM 816 C CA . LEU A 1 105 ? 0.772 3.012 3.902 1.00 97.69 105 LEU A CA 1
ATOM 817 C C . LEU A 1 105 ? 1.246 3.792 5.129 1.00 97.69 105 LEU A C 1
ATOM 819 O O . LEU A 1 105 ? 0.418 4.205 5.940 1.00 97.69 105 LEU A O 1
ATOM 823 N N . LYS A 1 106 ? 2.546 4.097 5.213 1.00 97.00 106 LYS A N 1
ATOM 824 C CA . LYS A 1 106 ? 3.126 4.890 6.305 1.00 97.00 106 LYS A CA 1
ATOM 825 C C . LYS A 1 106 ? 2.558 6.310 6.378 1.00 97.00 106 LYS A C 1
ATOM 827 O O . LYS A 1 106 ? 2.262 6.803 7.463 1.00 97.00 106 LYS A O 1
ATOM 832 N N . THR A 1 107 ? 2.434 6.989 5.240 1.00 96.69 107 THR A N 1
ATOM 833 C CA . THR A 1 107 ? 1.967 8.387 5.185 1.00 96.69 107 THR A CA 1
ATOM 834 C C . THR A 1 107 ? 0.463 8.501 5.389 1.00 96.69 107 THR A C 1
ATOM 836 O O . THR A 1 107 ? -0.003 9.386 6.108 1.00 96.69 107 THR A O 1
ATOM 839 N N . THR A 1 108 ? -0.312 7.595 4.793 1.00 97.06 108 THR A N 1
ATOM 840 C CA . THR A 1 108 ? -1.767 7.572 4.967 1.00 97.06 108 THR A CA 1
ATOM 841 C C . THR A 1 108 ? -2.160 7.038 6.339 1.00 97.06 108 THR A C 1
ATOM 843 O O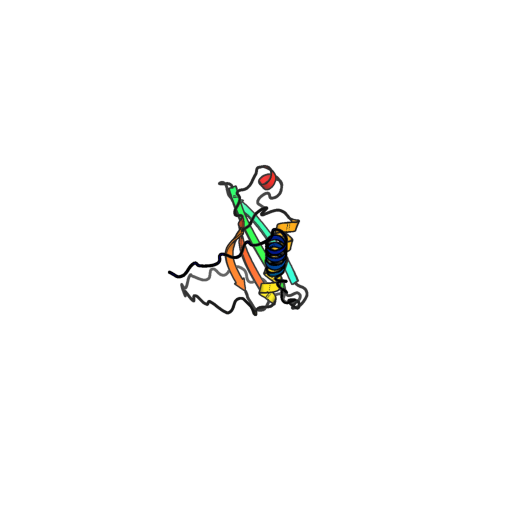 . THR A 1 108 ? -3.176 7.479 6.879 1.00 97.06 108 THR A O 1
ATOM 846 N N . GLY A 1 109 ? -1.375 6.131 6.924 1.00 97.06 109 GLY A N 1
ATOM 847 C CA . GLY A 1 109 ? -1.720 5.401 8.143 1.00 97.06 109 GLY A CA 1
ATOM 848 C C . GLY A 1 109 ? -2.941 4.504 7.948 1.00 97.06 109 GLY A C 1
ATOM 849 O O . GLY A 1 109 ? -3.788 4.442 8.836 1.00 97.06 109 GLY A O 1
ATOM 850 N N . TYR A 1 110 ? -3.106 3.912 6.757 1.00 98.06 110 TYR A N 1
ATOM 851 C CA . TYR A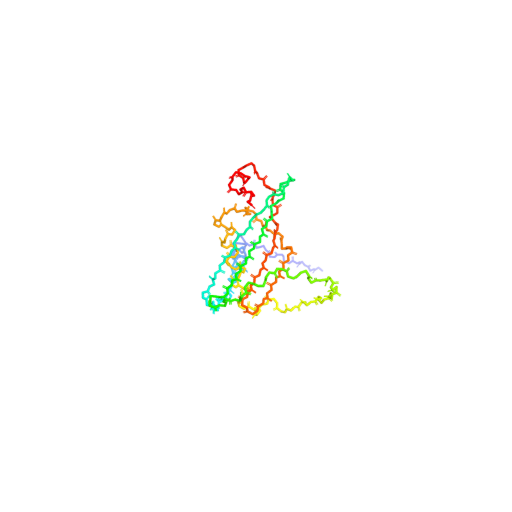 1 110 ? -4.228 3.006 6.484 1.00 98.06 110 TYR A CA 1
ATOM 852 C C . TYR A 1 110 ? -4.046 1.656 7.187 1.00 98.06 110 TYR A C 1
ATOM 854 O O . TYR A 1 110 ? -4.960 1.211 7.883 1.00 98.06 110 TYR A O 1
ATOM 862 N N . CYS A 1 111 ? -2.856 1.057 7.060 1.00 97.94 111 CYS A N 1
ATOM 863 C CA . CYS A 1 111 ? -2.396 -0.028 7.923 1.00 97.94 111 CYS A CA 1
ATOM 864 C C . CYS A 1 111 ? -1.385 0.552 8.927 1.00 97.94 111 CYS A C 1
ATOM 866 O O . CYS A 1 111 ? -0.415 1.187 8.513 1.00 97.94 111 CYS A O 1
ATOM 868 N N . ASN A 1 112 ? -1.638 0.395 10.225 1.00 93.94 112 ASN A N 1
ATOM 869 C CA . ASN A 1 112 ? -0.756 0.841 11.307 1.00 93.94 112 ASN A CA 1
ATOM 870 C C . ASN A 1 112 ? 0.300 -0.216 11.650 1.00 93.94 112 ASN A C 1
ATOM 872 O O . ASN A 1 112 ? 1.397 0.149 12.067 1.00 93.94 112 ASN A O 1
ATOM 876 N N . ASP A 1 113 ? -0.036 -1.492 11.444 1.00 91.38 113 ASP A N 1
ATOM 877 C CA . ASP A 1 113 ? 0.867 -2.617 11.660 1.00 91.38 113 ASP A CA 1
ATOM 878 C C . ASP A 1 113 ? 1.436 -3.092 10.308 1.00 91.38 113 ASP A C 1
ATOM 880 O O . ASP A 1 113 ? 2.018 -2.316 9.547 1.00 91.38 113 ASP A O 1
ATOM 884 N N . GLN A 1 114 ? 1.287 -4.377 9.998 1.00 94.31 114 GLN A N 1
ATOM 885 C CA . GLN A 1 114 ? 1.689 -4.992 8.735 1.00 94.31 114 GLN A CA 1
ATOM 886 C C . GLN A 1 114 ? 0.459 -5.291 7.864 1.00 94.31 114 GLN A C 1
ATOM 888 O O . GLN A 1 114 ? -0.681 -5.006 8.238 1.00 94.31 114 GLN A O 1
ATOM 893 N N . TYR A 1 115 ? 0.687 -5.854 6.680 1.00 98.06 115 TYR A N 1
ATOM 894 C CA . TYR A 1 115 ? -0.370 -6.294 5.783 1.00 98.06 115 TYR A CA 1
ATOM 895 C C . TYR A 1 115 ? -0.055 -7.667 5.187 1.00 98.06 115 TYR A C 1
ATOM 897 O O . TYR A 1 115 ? 1.104 -7.999 4.935 1.00 98.06 115 TYR A O 1
ATOM 905 N N . TYR A 1 116 ? -1.106 -8.428 4.898 1.00 98.12 116 TYR A N 1
ATOM 906 C CA . TYR A 1 116 ? -1.036 -9.625 4.079 1.00 98.12 116 TYR A CA 1
ATOM 907 C C . TYR A 1 116 ? -1.176 -9.234 2.612 1.00 98.12 116 TYR A C 1
ATOM 909 O O . TYR A 1 116 ? -2.113 -8.530 2.228 1.00 98.12 116 TYR A O 1
ATOM 917 N N . GLU A 1 117 ? -0.259 -9.703 1.772 1.00 97.81 117 GLU A N 1
ATOM 918 C CA . GLU A 1 117 ? -0.441 -9.632 0.327 1.00 97.81 117 GLU A CA 1
ATOM 919 C C . GLU A 1 117 ? -1.472 -10.678 -0.114 1.00 97.81 117 GLU A C 1
ATOM 921 O O . GLU A 1 117 ? -1.314 -11.871 0.137 1.00 97.81 117 GLU A O 1
ATOM 926 N N . LEU A 1 118 ? -2.524 -10.228 -0.797 1.00 96.56 118 LEU A N 1
ATOM 927 C CA . LEU A 1 118 ? -3.562 -11.100 -1.348 1.00 96.56 118 LEU A CA 1
ATOM 928 C C . LEU A 1 118 ? -3.270 -11.488 -2.799 1.00 96.56 118 LEU A C 1
ATOM 930 O O . LEU A 1 118 ? -3.581 -12.598 -3.230 1.00 96.56 118 LEU A O 1
ATOM 934 N N . SER A 1 119 ? -2.721 -10.559 -3.580 1.00 96.81 119 SER A N 1
ATOM 935 C CA . SER A 1 119 ? -2.317 -10.819 -4.960 1.00 96.81 119 SER A CA 1
ATOM 936 C C . SER A 1 119 ? -1.368 -9.749 -5.470 1.00 96.81 119 SER A C 1
ATOM 938 O O . SER A 1 119 ? -1.556 -8.567 -5.165 1.00 96.81 119 SER A O 1
ATOM 940 N N . ARG A 1 120 ? -0.474 -10.148 -6.371 1.00 96.19 120 ARG A N 1
ATOM 941 C CA . ARG A 1 120 ? 0.429 -9.258 -7.096 1.00 96.19 120 ARG A CA 1
ATOM 942 C C . ARG A 1 120 ? 0.355 -9.515 -8.595 1.00 96.19 120 ARG A C 1
ATOM 944 O O . ARG A 1 120 ? 0.284 -10.658 -9.045 1.00 96.19 120 ARG A O 1
ATOM 951 N N . VAL A 1 121 ? 0.361 -8.436 -9.372 1.00 95.12 121 VAL A N 1
ATOM 952 C CA . VAL A 1 121 ? 0.419 -8.466 -10.836 1.00 95.12 121 VAL A CA 1
ATOM 953 C C . VAL A 1 121 ? 1.499 -7.500 -11.284 1.00 95.12 121 VAL A C 1
ATOM 955 O O . VAL A 1 121 ? 1.390 -6.304 -11.039 1.00 95.12 121 VAL A O 1
ATOM 958 N N . VAL A 1 122 ? 2.513 -7.998 -11.988 1.00 93.94 122 VAL A N 1
ATOM 959 C CA . VAL A 1 122 ? 3.578 -7.165 -12.554 1.00 93.94 122 VAL A CA 1
ATO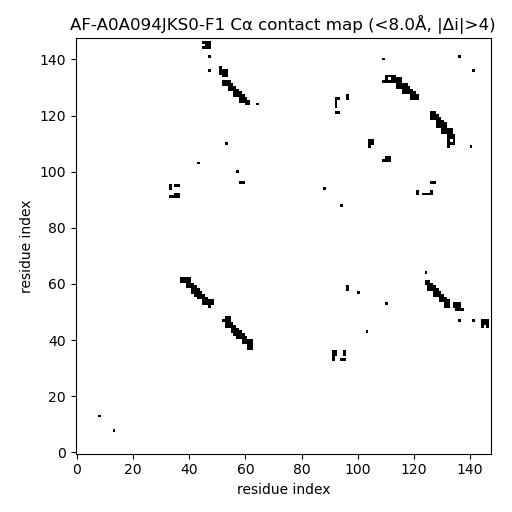M 960 C C . VAL A 1 122 ? 3.617 -7.357 -14.065 1.00 93.94 122 VAL A C 1
ATOM 962 O O . VAL A 1 122 ? 3.768 -8.465 -14.576 1.00 93.94 122 VAL A O 1
ATOM 965 N N . MET A 1 123 ? 3.444 -6.259 -14.789 1.00 90.62 123 MET A N 1
ATOM 966 C CA . MET A 1 123 ? 3.545 -6.158 -16.242 1.00 90.62 123 MET A CA 1
ATOM 967 C C . MET A 1 123 ? 4.690 -5.209 -16.604 1.00 90.62 123 MET A C 1
ATOM 969 O O . MET A 1 123 ? 5.258 -4.540 -15.751 1.00 90.62 123 MET A O 1
ATOM 973 N N . LYS A 1 124 ? 5.009 -5.095 -17.897 1.00 88.31 124 LYS A N 1
ATOM 974 C CA . LYS A 1 124 ? 6.110 -4.242 -18.374 1.00 88.31 124 LYS A CA 1
ATOM 975 C C . LYS A 1 124 ? 5.982 -2.767 -17.960 1.00 88.31 124 LYS A C 1
ATOM 977 O O . LYS A 1 124 ? 6.989 -2.099 -17.773 1.00 88.31 124 LYS A O 1
ATOM 982 N N . THR A 1 125 ? 4.758 -2.254 -17.872 1.00 90.12 125 THR A N 1
ATOM 983 C CA . THR A 1 125 ? 4.481 -0.823 -17.655 1.00 90.12 125 THR A CA 1
ATOM 984 C C . THR A 1 125 ? 3.522 -0.555 -16.503 1.00 90.12 125 THR A C 1
ATOM 986 O O . THR A 1 125 ? 3.201 0.598 -16.231 1.00 90.12 125 THR A O 1
ATOM 989 N N . ARG A 1 126 ? 3.033 -1.607 -15.845 1.00 93.56 126 ARG A N 1
ATOM 990 C CA . ARG A 1 126 ? 2.038 -1.528 -14.778 1.00 93.56 126 ARG A CA 1
ATOM 991 C C . ARG A 1 126 ? 2.349 -2.577 -13.729 1.00 93.56 126 ARG A C 1
ATOM 993 O O . ARG A 1 126 ? 2.608 -3.721 -14.089 1.00 93.56 126 ARG A O 1
ATOM 1000 N N . ALA A 1 127 ? 2.249 -2.214 -12.463 1.00 95.44 127 ALA A N 1
ATOM 1001 C CA . ALA A 1 127 ? 2.279 -3.171 -11.371 1.00 95.44 127 ALA A CA 1
ATOM 1002 C C . ALA A 1 127 ? 1.130 -2.887 -10.397 1.00 95.44 127 ALA A C 1
ATOM 1004 O O . ALA A 1 127 ? 0.719 -1.737 -10.236 1.00 95.44 127 ALA A O 1
ATOM 1005 N N . GLU A 1 128 ? 0.565 -3.935 -9.808 1.00 97.69 128 GLU A N 1
ATOM 1006 C CA . GLU A 1 128 ? -0.516 -3.862 -8.831 1.00 97.69 128 GLU A CA 1
ATOM 1007 C C . GLU A 1 128 ? -0.255 -4.830 -7.674 1.00 97.69 128 GLU A C 1
ATOM 1009 O O . GLU A 1 128 ? 0.080 -5.994 -7.902 1.00 97.69 128 GLU A O 1
ATOM 1014 N N . ILE A 1 129 ? -0.481 -4.361 -6.447 1.00 98.12 129 ILE A N 1
ATOM 1015 C CA . ILE A 1 129 ? -0.583 -5.182 -5.238 1.00 98.12 129 ILE A CA 1
ATOM 1016 C C .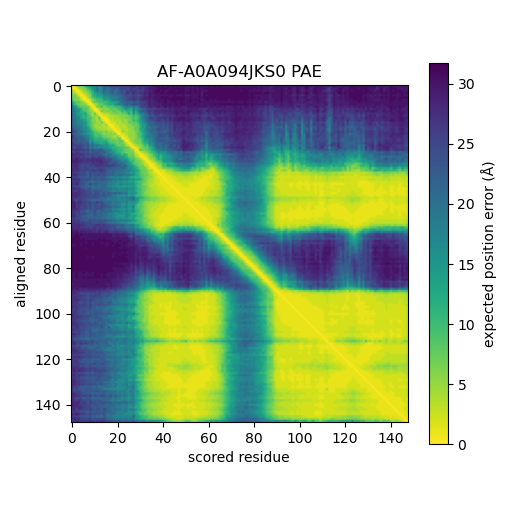 ILE A 1 129 ? -1.960 -4.961 -4.618 1.00 98.12 129 ILE A C 1
ATOM 1018 O O . ILE A 1 129 ? -2.431 -3.828 -4.480 1.00 98.12 129 ILE A O 1
ATOM 1022 N N . ARG A 1 130 ? -2.601 -6.054 -4.210 1.00 98.69 130 ARG A N 1
ATOM 1023 C CA . ARG A 1 130 ? -3.793 -6.040 -3.359 1.00 98.69 130 ARG A CA 1
ATOM 1024 C C . ARG A 1 130 ? -3.433 -6.649 -2.020 1.00 98.69 130 ARG A C 1
ATOM 1026 O O . ARG A 1 130 ? -2.766 -7.682 -1.990 1.00 98.69 130 ARG A O 1
ATOM 1033 N N . GLY A 1 131 ? -3.902 -6.041 -0.942 1.00 98.38 131 GLY A N 1
ATOM 1034 C CA . GLY A 1 131 ? -3.576 -6.495 0.401 1.00 98.38 131 GLY A CA 1
ATOM 1035 C C . GLY A 1 131 ? -4.685 -6.264 1.411 1.00 98.38 131 GLY A C 1
ATOM 1036 O O . GLY A 1 131 ? -5.679 -5.588 1.136 1.00 98.38 131 GLY A O 1
ATOM 1037 N N . GLU A 1 132 ? -4.473 -6.850 2.579 1.00 98.56 132 GLU A N 1
ATOM 1038 C CA . GLU A 1 132 ? -5.316 -6.762 3.764 1.00 98.56 132 GLU A CA 1
ATOM 1039 C C . GLU A 1 132 ? -4.455 -6.311 4.947 1.00 98.56 132 GLU A C 1
ATOM 1041 O O . GLU A 1 132 ? -3.402 -6.898 5.183 1.00 98.56 132 GLU A O 1
ATOM 1046 N N . CYS A 1 133 ? -4.857 -5.276 5.686 1.00 98.62 133 CYS A N 1
ATOM 1047 C CA . CYS A 1 133 ? -4.137 -4.907 6.908 1.00 98.62 133 CYS A CA 1
ATOM 1048 C C . CYS A 1 133 ? -4.289 -6.011 7.964 1.00 98.62 133 CYS A C 1
ATOM 1050 O O . CYS A 1 133 ? -5.360 -6.600 8.089 1.00 98.62 133 CYS A O 1
ATOM 1052 N N . HIS A 1 134 ? -3.249 -6.255 8.762 1.00 98.12 134 HIS A N 1
ATOM 1053 C CA . HIS A 1 134 ? -3.312 -7.244 9.845 1.00 98.12 134 HIS A CA 1
ATOM 1054 C C . HIS A 1 134 ? -4.325 -6.864 10.926 1.00 98.12 134 HIS A C 1
ATOM 1056 O O . HIS A 1 134 ? -4.901 -7.734 11.579 1.00 98.12 134 HIS A O 1
ATOM 1062 N N . GLU A 1 135 ? -4.527 -5.568 11.131 1.00 97.81 135 GLU A N 1
ATOM 1063 C CA . GLU A 1 135 ? -5.476 -5.043 12.091 1.00 97.81 135 GLU A CA 1
ATOM 1064 C C . GLU A 1 135 ? -6.809 -4.647 11.440 1.00 97.81 135 GLU A C 1
ATOM 1066 O O . GLU A 1 135 ? -6.872 -4.126 10.322 1.00 97.81 135 GLU A O 1
ATOM 1071 N N . GLY A 1 136 ? -7.895 -4.837 12.190 1.00 97.62 136 GLY A N 1
ATOM 1072 C CA . GLY A 1 136 ? -9.225 -4.381 11.800 1.00 97.62 136 GLY A CA 1
ATOM 1073 C C . GLY A 1 136 ? -9.393 -2.861 11.900 1.00 97.62 136 GLY A C 1
ATOM 1074 O O . GLY A 1 136 ? -8.660 -2.157 12.594 1.00 97.62 136 GLY A O 1
ATOM 1075 N N . ALA A 1 137 ? -10.399 -2.340 11.206 1.00 98.00 137 ALA A N 1
ATOM 1076 C CA . ALA A 1 137 ? -10.751 -0.931 11.205 1.00 98.00 137 ALA A CA 1
ATOM 1077 C C . ALA A 1 137 ? -11.344 -0.478 12.538 1.00 98.00 137 ALA A C 1
ATOM 1079 O O . ALA A 1 137 ? -12.354 -1.000 13.018 1.00 98.00 137 ALA A O 1
ATOM 1080 N N . THR A 1 138 ? -10.780 0.599 13.068 1.00 97.50 138 THR A N 1
ATOM 1081 C CA . THR A 1 138 ? -11.368 1.362 14.166 1.00 97.50 138 THR A CA 1
ATOM 1082 C C . THR A 1 138 ? -12.484 2.285 13.663 1.00 97.50 138 THR A C 1
ATOM 1084 O O . THR A 1 138 ? -12.620 2.557 12.466 1.00 97.50 138 THR A O 1
ATOM 1087 N N . ALA A 1 139 ? -13.267 2.857 14.582 1.00 96.81 139 ALA A N 1
ATOM 1088 C CA . ALA A 1 139 ? -14.233 3.904 14.236 1.00 96.81 139 ALA A CA 1
ATOM 1089 C C . ALA A 1 139 ? -13.562 5.120 13.562 1.00 96.81 139 ALA A C 1
ATOM 1091 O O . ALA A 1 139 ? -14.126 5.723 12.650 1.00 96.81 139 ALA A O 1
ATOM 1092 N N . LYS A 1 140 ? -12.328 5.450 13.968 1.00 96.75 140 LYS A N 1
ATOM 1093 C CA . LYS A 1 140 ? -11.533 6.523 13.358 1.00 96.75 140 LYS A CA 1
ATOM 1094 C C . LYS A 1 140 ? -11.182 6.202 11.905 1.00 96.75 140 LYS A C 1
ATOM 1096 O O . LYS A 1 140 ? -11.280 7.089 11.060 1.00 96.75 140 LYS A O 1
ATOM 1101 N N . ASP A 1 141 ? -10.832 4.952 11.611 1.00 97.50 141 ASP A N 1
ATOM 1102 C CA . ASP A 1 141 ? -10.505 4.519 10.249 1.00 97.50 141 ASP A CA 1
ATOM 1103 C C . ASP A 1 141 ? -11.722 4.610 9.333 1.00 97.50 141 ASP A C 1
ATOM 1105 O O . ASP A 1 141 ? -11.613 5.140 8.233 1.00 97.50 141 ASP A O 1
ATOM 1109 N N . ARG A 1 142 ? -12.900 4.188 9.808 1.00 96.69 142 ARG A N 1
ATOM 1110 C CA . ARG A 1 142 ? -14.154 4.282 9.039 1.00 96.69 142 ARG A CA 1
ATOM 1111 C C . ARG A 1 142 ? -14.520 5.723 8.679 1.00 96.69 142 ARG A C 1
ATOM 1113 O O . ARG A 1 142 ? -15.019 5.968 7.586 1.00 96.69 142 ARG A O 1
ATOM 1120 N N . ASN A 1 143 ? -14.229 6.672 9.568 1.00 97.00 143 ASN A N 1
ATOM 1121 C CA . ASN A 1 143 ? -14.444 8.096 9.305 1.00 97.00 143 ASN A CA 1
ATOM 1122 C C . ASN A 1 143 ? -13.390 8.683 8.355 1.00 97.00 143 ASN A C 1
ATOM 1124 O O . ASN A 1 143 ? -13.709 9.534 7.528 1.00 97.00 143 ASN A O 1
ATOM 1128 N N . LYS A 1 144 ? -12.129 8.250 8.476 1.00 97.12 144 LYS A N 1
ATOM 1129 C CA . LYS A 1 144 ? -11.012 8.755 7.665 1.00 97.12 144 LYS A CA 1
ATOM 1130 C C . LYS A 1 144 ? -10.997 8.170 6.249 1.00 97.12 144 LYS A C 1
ATOM 1132 O O . LYS A 1 144 ? -10.614 8.865 5.311 1.00 97.12 144 LYS A O 1
ATOM 1137 N N . PHE A 1 145 ? -11.419 6.918 6.100 1.00 97.00 145 PHE A N 1
ATOM 1138 C CA . PHE A 1 145 ? -11.402 6.154 4.854 1.00 97.00 145 PHE A CA 1
ATOM 1139 C C . PHE A 1 145 ? -12.808 5.629 4.516 1.00 97.00 145 PHE A C 1
ATOM 1141 O O . PHE A 1 145 ? -13.034 4.417 4.532 1.00 97.00 145 PHE A O 1
ATOM 1148 N N . PRO A 1 146 ? -13.776 6.521 4.237 1.00 95.38 146 PRO A N 1
ATOM 1149 C CA . PRO A 1 146 ? -15.111 6.098 3.844 1.00 95.38 146 PRO A CA 1
ATOM 1150 C C . PRO A 1 146 ? -15.057 5.378 2.493 1.00 95.38 146 PRO A C 1
ATOM 1152 O O . PRO A 1 146 ? -14.401 5.846 1.559 1.00 95.38 146 PRO A O 1
ATOM 1155 N N . ASN A 1 147 ? -15.775 4.259 2.386 1.00 94.31 147 ASN A N 1
ATOM 1156 C CA . ASN A 1 147 ? -15.940 3.554 1.118 1.00 94.31 147 ASN A CA 1
ATOM 1157 C C . ASN A 1 147 ? -16.638 4.484 0.114 1.00 94.31 147 ASN A C 1
ATOM 1159 O O . ASN A 1 147 ? -17.666 5.082 0.441 1.00 94.31 147 ASN A O 1
ATOM 1163 N N . LYS A 1 148 ? -16.066 4.605 -1.084 1.00 81.31 148 LYS A N 1
ATOM 1164 C CA . LYS A 1 148 ? -16.608 5.385 -2.201 1.00 81.31 148 LYS A CA 1
ATOM 1165 C C . LYS A 1 148 ? -16.980 4.477 -3.358 1.00 81.31 148 LYS A C 1
ATOM 1167 O O . LYS A 1 148 ? -16.306 3.432 -3.508 1.00 81.31 148 LYS A O 1
#

Foldseek 3Di:
DDDDDDDDDDPVNVVVVVVVVVVVPPPPPDDDDQDAPADKDKDKAWDADPVQWIKIKIKIFHPPPPPPDDDDDPDPDDDDPPPPPPVQPPDSVSVVSVVVVVVVCVVLVSAVDDWDWPDWDDDPGMIMTMIIHPDGDDPVNCVSRPHD

Sequence (148 aa):
MFERVVPVLTTSDKLCILVALSCLVCGCSSKPELKPIGPVEDNFATHILGDGTKLFRYTILLAGSHQKRQEPREVERRQNSRTGRSDEQDNPLEAQMIAHLEQTLKTTGYCNDQYYELSRVVMKTRAEIRGECHEGATAKDRNKFPNK

Mean predicted aligned error: 14.33 Å

Organism: NCBI:txid1515746

Radius of gyration: 25.33 Å; Cα contacts (8 Å, |Δi|>4): 162; chains: 1; bounding box: 65×47×65 Å